Protein AF-A0A5C5WFN3-F1 (afdb_monomer)

Structure (mmCIF, N/CA/C/O backbone):
data_AF-A0A5C5WFN3-F1
#
_entry.id   AF-A0A5C5WFN3-F1
#
loop_
_atom_site.group_PDB
_atom_site.id
_atom_site.type_symbol
_atom_site.label_atom_id
_atom_site.label_alt_id
_atom_site.label_comp_id
_atom_site.label_asym_id
_atom_site.label_entity_id
_atom_site.label_seq_id
_atom_site.pdbx_PDB_ins_code
_atom_site.Cartn_x
_atom_site.Cartn_y
_atom_site.Cartn_z
_atom_site.occupancy
_atom_site.B_iso_or_equiv
_atom_site.auth_seq_id
_atom_site.auth_comp_id
_atom_site.auth_asym_id
_atom_site.auth_atom_id
_atom_site.pdbx_PDB_model_num
ATOM 1 N N . MET A 1 1 ? 3.233 -8.719 -37.131 1.00 55.06 1 MET A N 1
ATOM 2 C CA . MET A 1 1 ? 3.528 -9.158 -35.743 1.00 55.06 1 MET A CA 1
ATOM 3 C C . MET A 1 1 ? 4.018 -8.041 -34.805 1.00 55.06 1 MET A C 1
ATOM 5 O O . MET A 1 1 ? 3.522 -7.997 -33.689 1.00 55.06 1 MET A O 1
ATOM 9 N N . ARG A 1 2 ? 4.892 -7.098 -35.212 1.00 55.84 2 ARG A N 1
ATOM 10 C CA . ARG A 1 2 ? 5.400 -6.017 -34.322 1.00 55.84 2 ARG A CA 1
ATOM 11 C C . ARG A 1 2 ? 4.332 -5.066 -33.741 1.00 55.84 2 ARG A C 1
ATOM 13 O O . ARG A 1 2 ? 4.434 -4.686 -32.582 1.00 55.84 2 ARG A O 1
ATOM 20 N N . ALA A 1 3 ? 3.280 -4.738 -34.497 1.00 60.91 3 ALA A N 1
ATOM 21 C CA . ALA A 1 3 ? 2.224 -3.821 -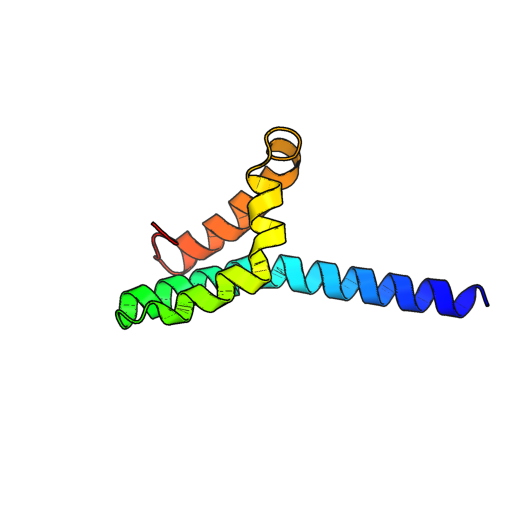34.040 1.00 60.91 3 ALA A CA 1
ATOM 22 C C . ALA A 1 3 ? 1.365 -4.362 -32.872 1.00 60.91 3 ALA A C 1
ATOM 24 O O . ALA A 1 3 ? 0.938 -3.584 -32.024 1.00 60.91 3 ALA A O 1
ATOM 25 N N . ARG A 1 4 ? 1.147 -5.687 -32.776 1.00 62.06 4 ARG A N 1
ATOM 26 C CA . ARG A 1 4 ? 0.415 -6.288 -31.640 1.00 62.06 4 ARG A CA 1
ATOM 27 C C . ARG A 1 4 ? 1.242 -6.265 -30.354 1.00 62.06 4 ARG A C 1
ATOM 29 O O . ARG A 1 4 ? 0.690 -6.003 -29.293 1.00 62.06 4 ARG A O 1
ATOM 36 N N . LEU A 1 5 ? 2.560 -6.455 -30.465 1.00 66.50 5 LEU A N 1
ATOM 37 C CA . LEU A 1 5 ? 3.473 -6.459 -29.319 1.00 66.50 5 LEU A CA 1
ATOM 38 C C . LEU A 1 5 ? 3.503 -5.096 -28.605 1.00 66.50 5 LEU A C 1
ATOM 40 O O . LEU A 1 5 ? 3.440 -5.034 -27.381 1.00 66.50 5 LEU A O 1
ATOM 44 N N . GLY A 1 6 ? 3.526 -4.001 -29.376 1.00 81.94 6 GLY A N 1
ATOM 45 C CA . GLY A 1 6 ? 3.499 -2.644 -28.823 1.00 81.94 6 GLY A CA 1
ATOM 46 C C . GLY A 1 6 ? 2.184 -2.306 -28.115 1.00 81.94 6 GLY A C 1
ATOM 47 O O . GLY A 1 6 ? 2.187 -1.605 -27.108 1.00 81.94 6 GLY A O 1
ATOM 48 N N . HIS A 1 7 ? 1.058 -2.832 -28.599 1.00 84.06 7 HIS A N 1
ATOM 49 C CA . HIS A 1 7 ? -0.240 -2.624 -27.960 1.00 84.06 7 HIS A CA 1
ATOM 50 C C . HIS A 1 7 ? -0.353 -3.391 -26.636 1.00 84.06 7 HIS A C 1
ATOM 52 O O . HIS A 1 7 ? -0.715 -2.803 -25.621 1.00 84.06 7 HIS A 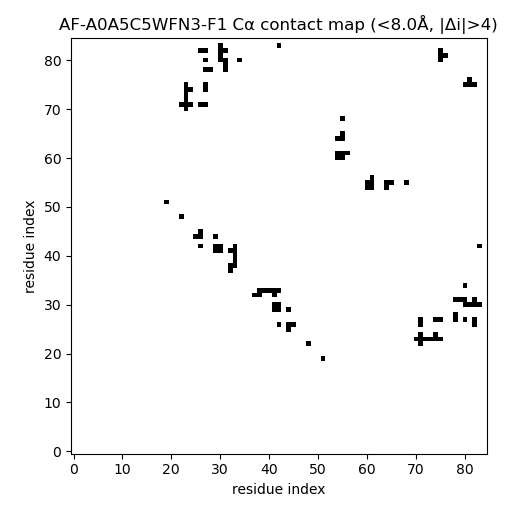O 1
ATOM 58 N N . SER A 1 8 ? 0.030 -4.672 -26.618 1.00 86.94 8 SER A N 1
ATOM 59 C CA . SER A 1 8 ? 0.021 -5.494 -25.401 1.00 86.94 8 SER A CA 1
ATOM 60 C C . SER A 1 8 ? 0.962 -4.956 -24.322 1.00 86.94 8 SER A C 1
ATOM 62 O O . SER A 1 8 ? 0.582 -4.915 -23.155 1.00 86.94 8 SER A O 1
ATOM 64 N N . LEU A 1 9 ? 2.153 -4.476 -24.699 1.00 91.69 9 LEU A N 1
ATOM 65 C CA . LEU A 1 9 ? 3.085 -3.856 -23.754 1.00 91.69 9 LEU A CA 1
ATOM 66 C C . LEU A 1 9 ? 2.499 -2.584 -23.130 1.00 91.69 9 LEU A C 1
ATOM 68 O O . LEU A 1 9 ? 2.581 -2.400 -21.921 1.00 91.69 9 LEU A O 1
ATOM 72 N N . ARG A 1 10 ? 1.865 -1.722 -23.935 1.00 93.06 10 ARG A N 1
ATOM 73 C CA . ARG A 1 10 ? 1.204 -0.513 -23.423 1.00 93.06 10 ARG A CA 1
ATOM 74 C C . ARG A 1 10 ? 0.117 -0.858 -22.412 1.00 93.06 10 ARG A C 1
ATOM 76 O O . ARG A 1 10 ? 0.062 -0.226 -21.366 1.00 93.06 10 ARG A O 1
ATOM 83 N N . TRP A 1 11 ? -0.710 -1.863 -22.693 1.00 94.12 11 TRP A N 1
ATOM 84 C CA . TRP A 1 11 ? -1.720 -2.326 -21.739 1.00 94.12 11 TRP A CA 1
ATOM 85 C C . TRP A 1 11 ? -1.109 -2.859 -20.450 1.00 94.12 11 TRP A C 1
ATOM 87 O O . TRP A 1 11 ? -1.572 -2.494 -19.376 1.00 94.12 11 TRP A O 1
ATOM 97 N N . ALA A 1 12 ? -0.051 -3.663 -20.542 1.00 94.19 12 ALA A N 1
ATOM 98 C CA . ALA A 1 12 ? 0.639 -4.169 -19.361 1.00 94.19 12 ALA A CA 1
ATOM 99 C C . ALA A 1 12 ? 1.191 -3.028 -18.490 1.00 94.19 12 ALA A C 1
ATOM 101 O O . ALA A 1 12 ? 1.021 -3.049 -17.275 1.00 94.19 12 ALA A O 1
ATOM 102 N N . LEU A 1 13 ? 1.782 -1.998 -19.107 1.00 95.19 13 LEU A N 1
ATOM 103 C CA . LEU A 1 13 ? 2.269 -0.814 -18.394 1.00 95.19 13 LEU A CA 1
ATOM 104 C C . LEU A 1 13 ? 1.131 -0.016 -17.748 1.00 95.19 13 LEU A C 1
ATOM 106 O O . LEU A 1 13 ? 1.274 0.423 -16.610 1.00 95.19 13 LEU A O 1
ATOM 110 N N . TRP A 1 14 ? -0.006 0.139 -18.432 1.00 96.00 14 TRP A N 1
ATOM 111 C CA . TRP A 1 14 ? -1.184 0.794 -17.858 1.00 96.00 14 TRP A CA 1
ATOM 112 C C . TRP A 1 14 ? -1.753 0.028 -16.667 1.00 96.00 14 TRP A C 1
ATOM 114 O O . TRP A 1 14 ? -2.050 0.634 -15.643 1.00 96.00 14 TRP A O 1
ATOM 124 N N . LEU A 1 15 ? -1.865 -1.297 -16.772 1.00 95.56 15 LEU A N 1
ATOM 125 C CA . LEU A 1 15 ? -2.327 -2.145 -15.673 1.00 95.56 15 LEU A CA 1
ATOM 126 C C . LEU A 1 15 ? -1.364 -2.094 -14.485 1.00 95.56 15 LEU A C 1
ATOM 128 O O . LEU A 1 15 ? -1.813 -1.991 -13.348 1.00 95.56 15 LEU A O 1
ATOM 132 N N . LEU A 1 16 ? -0.054 -2.100 -14.742 1.00 94.19 16 LEU A N 1
ATOM 133 C CA . LEU A 1 16 ? 0.956 -1.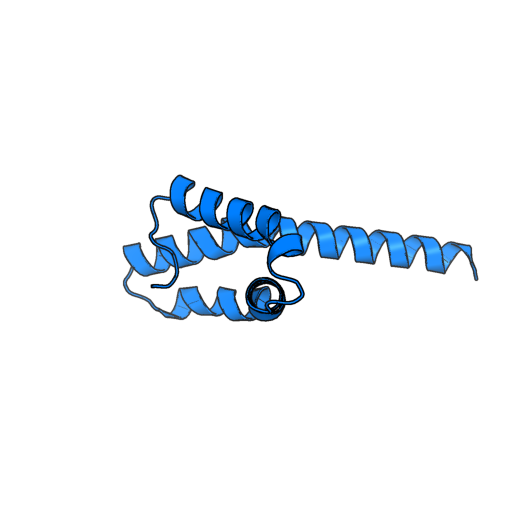948 -13.699 1.00 94.19 16 LEU A CA 1
ATOM 134 C C . LEU A 1 16 ? 0.856 -0.577 -13.016 1.00 94.19 16 LEU A C 1
ATOM 136 O O . LEU A 1 16 ? 0.894 -0.504 -11.792 1.00 94.19 16 LEU A O 1
ATOM 140 N N . ALA A 1 17 ? 0.688 0.500 -13.785 1.00 95.06 17 ALA A N 1
ATOM 141 C CA . ALA A 1 17 ? 0.512 1.840 -13.234 1.00 95.06 17 ALA A CA 1
ATOM 142 C C . ALA A 1 17 ? -0.754 1.935 -12.373 1.00 95.06 17 ALA A C 1
ATOM 144 O O . ALA A 1 17 ? -0.692 2.451 -11.261 1.00 95.06 17 ALA A O 1
ATOM 145 N N . LEU A 1 18 ? -1.882 1.394 -12.848 1.00 96.69 18 LEU A N 1
ATOM 146 C CA . LEU A 1 18 ? -3.129 1.344 -12.083 1.00 96.69 18 LEU A CA 1
ATOM 147 C C . LEU A 1 18 ? -2.971 0.542 -10.793 1.00 96.69 18 LEU A C 1
ATOM 149 O O . LEU A 1 18 ? -3.406 1.007 -9.749 1.00 96.69 18 LEU A O 1
ATOM 153 N N . TYR A 1 19 ? -2.304 -0.610 -10.854 1.00 96.19 19 TYR A N 1
ATOM 154 C CA . TYR A 1 19 ? -2.002 -1.432 -9.685 1.00 96.19 19 TYR A CA 1
ATOM 155 C C . TYR A 1 19 ? -1.159 -0.675 -8.646 1.00 96.19 19 TYR A C 1
ATOM 157 O O . TYR A 1 19 ? -1.457 -0.699 -7.455 1.00 96.19 19 TYR A O 1
ATOM 165 N N . VAL A 1 20 ? -0.128 0.054 -9.078 1.00 95.12 20 VAL A N 1
ATOM 166 C CA . VAL A 1 20 ? 0.686 0.873 -8.168 1.00 95.12 20 VAL A CA 1
ATOM 167 C C . VAL A 1 20 ? -0.138 2.024 -7.583 1.00 95.12 20 VAL A C 1
ATOM 169 O O . VAL A 1 20 ? -0.123 2.230 -6.372 1.00 95.12 20 VAL A O 1
ATOM 172 N N . LEU A 1 21 ? -0.901 2.741 -8.408 1.00 96.88 21 LEU A N 1
ATOM 173 C CA . LEU A 1 21 ? -1.734 3.869 -7.976 1.00 96.88 21 LEU A CA 1
ATOM 174 C C . LEU A 1 21 ? -2.933 3.453 -7.112 1.00 96.88 21 LEU A C 1
ATOM 176 O O . LEU A 1 21 ? -3.437 4.261 -6.344 1.00 96.88 21 LEU A O 1
ATOM 180 N N . SER A 1 22 ? -3.413 2.214 -7.201 1.00 97.69 22 SER A N 1
ATOM 181 C CA . SER A 1 22 ? -4.492 1.738 -6.332 1.00 97.69 22 SER A CA 1
ATOM 182 C C . SER A 1 22 ? -3.989 1.281 -4.963 1.00 97.69 22 SER A C 1
ATOM 184 O O . SER A 1 22 ? -4.783 1.209 -4.027 1.00 97.69 22 SER A O 1
ATOM 186 N N . SER A 1 23 ? -2.689 1.000 -4.815 1.00 96.38 23 SER A N 1
ATOM 187 C CA . SER A 1 23 ? -2.120 0.443 -3.580 1.00 96.38 23 SER A CA 1
ATOM 188 C C . SER A 1 23 ? -2.351 1.331 -2.354 1.00 96.38 23 SER A C 1
ATOM 190 O O . SER A 1 23 ? -2.864 0.855 -1.347 1.00 96.38 23 SER A O 1
ATOM 192 N N . GLY A 1 24 ? -2.054 2.626 -2.451 1.00 95.94 24 GLY A N 1
ATOM 193 C CA . GLY A 1 24 ? -2.257 3.599 -1.377 1.00 95.94 24 GLY A CA 1
ATOM 194 C C . GLY A 1 24 ? -3.699 3.645 -0.861 1.00 95.94 24 GLY A C 1
ATOM 195 O O . GLY A 1 24 ? -3.931 3.277 0.292 1.00 95.94 24 GLY A O 1
ATOM 196 N N . PRO A 1 25 ? -4.685 4.039 -1.691 1.00 97.50 25 PRO A N 1
ATOM 197 C CA . PRO A 1 25 ? -6.067 4.162 -1.241 1.00 97.50 25 PRO A CA 1
ATOM 198 C C . PRO A 1 25 ? -6.657 2.822 -0.792 1.00 97.50 25 PRO A C 1
ATOM 200 O O . P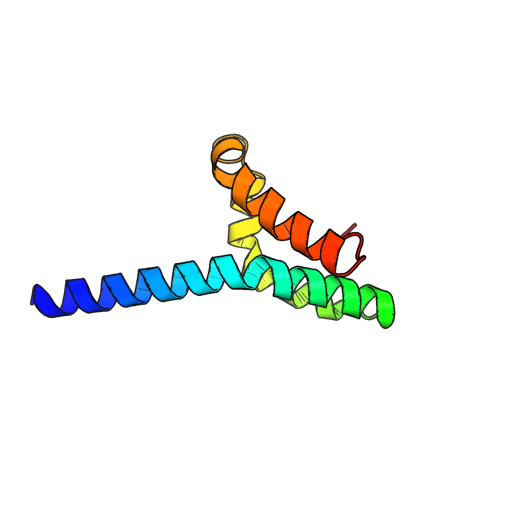RO A 1 25 ? -7.306 2.777 0.246 1.00 97.50 25 PRO A O 1
ATOM 203 N N . VAL A 1 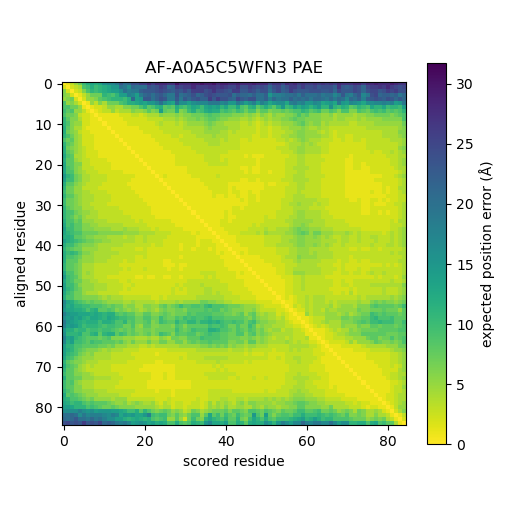26 ? -6.403 1.713 -1.501 1.00 97.56 26 VAL A N 1
ATOM 204 C CA . VAL A 1 26 ? -6.980 0.410 -1.126 1.00 97.56 26 VAL A CA 1
ATOM 205 C C . VAL A 1 26 ? -6.445 -0.074 0.219 1.00 97.56 26 VAL A C 1
ATOM 207 O O . VAL A 1 26 ? -7.235 -0.493 1.066 1.00 97.56 26 VAL A O 1
ATOM 210 N N . LEU A 1 27 ? -5.128 -0.007 0.444 1.00 96.69 27 LEU A N 1
ATOM 211 C CA . LEU A 1 27 ? -4.541 -0.420 1.719 1.00 96.69 27 LEU A CA 1
ATOM 212 C C . LEU A 1 27 ? -5.014 0.492 2.854 1.00 96.69 27 LEU A C 1
ATOM 214 O O . LEU A 1 27 ? -5.389 -0.003 3.913 1.00 96.69 27 LEU A O 1
ATOM 218 N N . ALA A 1 28 ? -5.068 1.806 2.626 1.00 96.62 28 ALA A N 1
ATOM 219 C CA . ALA A 1 28 ? -5.483 2.762 3.645 1.00 96.62 28 ALA A CA 1
ATOM 220 C C . ALA A 1 28 ? -6.961 2.606 4.022 1.00 96.62 28 ALA A C 1
ATOM 222 O O . ALA A 1 28 ? -7.292 2.553 5.203 1.00 96.62 28 ALA A O 1
ATOM 223 N N . THR A 1 29 ? -7.846 2.443 3.036 1.00 97.00 29 THR A N 1
ATOM 224 C CA . THR A 1 29 ? -9.262 2.151 3.286 1.00 97.00 29 THR A CA 1
ATOM 225 C C . THR A 1 29 ? -9.436 0.818 4.005 1.00 97.00 29 THR A C 1
ATOM 227 O O . THR A 1 29 ? -10.290 0.709 4.876 1.00 97.00 29 THR A O 1
ATOM 230 N N . SER A 1 30 ? -8.614 -0.186 3.693 1.00 96.44 30 SER A N 1
ATOM 231 C CA . SER A 1 30 ? -8.670 -1.481 4.377 1.00 96.44 30 SER A CA 1
ATOM 232 C C . SER A 1 30 ? -8.313 -1.361 5.859 1.00 96.44 30 SER A C 1
ATOM 234 O O . SER A 1 30 ? -9.026 -1.901 6.700 1.00 96.44 30 SER A O 1
ATOM 236 N N . CYS A 1 31 ? -7.252 -0.620 6.191 1.00 96.25 31 CYS A N 1
ATOM 237 C CA . CYS A 1 31 ? -6.877 -0.367 7.582 1.00 96.25 31 CYS A CA 1
ATOM 238 C C . CYS A 1 31 ? -7.948 0.451 8.313 1.00 96.25 31 CYS A C 1
ATOM 240 O O . CYS A 1 31 ? -8.352 0.074 9.409 1.00 96.25 31 CYS A O 1
ATOM 242 N N . TRP A 1 32 ? -8.475 1.499 7.675 1.00 95.88 32 TRP A N 1
ATOM 243 C CA . TRP A 1 32 ? -9.559 2.308 8.233 1.00 95.88 32 TRP A CA 1
ATOM 244 C C . TRP A 1 32 ? -10.822 1.477 8.510 1.00 95.88 32 TRP A C 1
ATOM 246 O O . TRP A 1 32 ? -11.402 1.572 9.588 1.00 95.88 32 TRP A O 1
ATOM 256 N N . LEU A 1 33 ? -11.230 0.608 7.576 1.00 95.75 33 LEU A N 1
ATOM 257 C CA . LEU A 1 33 ? -12.377 -0.287 7.763 1.00 95.75 33 LEU A CA 1
ATOM 258 C C . L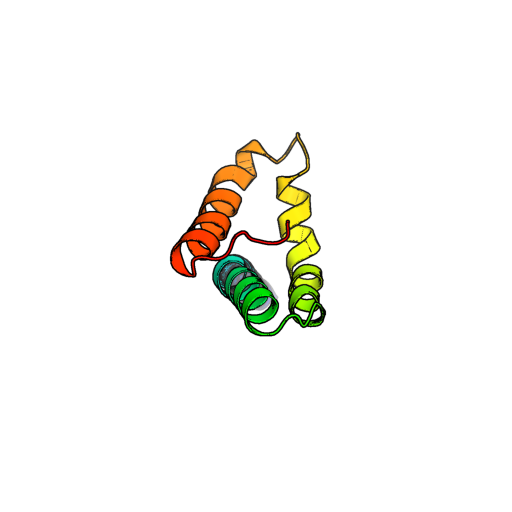EU A 1 33 ? -12.137 -1.279 8.899 1.00 95.75 33 LEU A C 1
ATOM 260 O O . LEU A 1 33 ? -13.032 -1.497 9.715 1.00 95.75 33 LEU A O 1
ATOM 264 N N . ARG A 1 34 ? -10.931 -1.848 8.987 1.00 95.44 34 ARG A N 1
ATOM 265 C CA . ARG A 1 34 ? -10.541 -2.720 10.097 1.00 95.44 34 ARG A CA 1
ATOM 266 C C . ARG A 1 34 ? -10.621 -1.986 11.433 1.00 95.44 34 ARG A C 1
ATOM 268 O O . ARG A 1 34 ? -11.182 -2.527 12.375 1.00 95.44 34 ARG A O 1
ATOM 275 N N . GLU A 1 35 ? -10.098 -0.767 11.528 1.00 94.50 35 GLU A N 1
ATOM 276 C CA . GLU A 1 35 ? -10.147 0.047 12.753 1.00 94.50 35 GLU A CA 1
ATOM 277 C C . GLU A 1 35 ? -11.583 0.425 13.141 1.00 94.50 35 GLU A C 1
ATOM 279 O O . GLU A 1 35 ? -11.939 0.371 14.316 1.00 94.50 35 GLU A O 1
ATOM 284 N N . ALA A 1 36 ? -12.422 0.759 12.159 1.00 94.62 36 ALA A N 1
ATOM 285 C CA . ALA A 1 36 ? -13.809 1.151 12.387 1.00 94.62 36 ALA A CA 1
ATOM 286 C C . ALA A 1 36 ? -14.716 -0.021 12.799 1.00 94.62 36 ALA A C 1
ATOM 288 O O . ALA A 1 36 ? -15.693 0.181 13.518 1.00 94.62 36 ALA A O 1
ATOM 289 N N . THR A 1 37 ? -14.430 -1.236 12.322 1.00 96.00 37 THR A N 1
ATOM 290 C CA . THR A 1 37 ? -15.321 -2.403 12.484 1.00 96.00 37 THR A CA 1
ATOM 291 C C . THR A 1 37 ? -14.773 -3.484 13.413 1.00 96.00 37 THR A C 1
ATOM 293 O O . THR A 1 37 ? -15.544 -4.302 13.908 1.00 96.00 37 THR A O 1
ATOM 296 N N . GLY A 1 38 ? -13.458 -3.518 13.634 1.00 94.81 38 GLY A N 1
ATOM 297 C CA . GLY A 1 38 ? -12.764 -4.617 14.303 1.00 94.81 38 GLY A CA 1
ATOM 298 C C . GLY A 1 38 ? -12.634 -5.897 13.464 1.00 94.81 38 GLY A C 1
ATOM 299 O O . GLY A 1 38 ? -12.165 -6.900 13.995 1.00 94.81 38 GLY A O 1
ATOM 300 N N . ASP A 1 39 ? -13.041 -5.903 12.186 1.00 95.00 39 ASP A N 1
ATOM 301 C CA . ASP A 1 39 ? -12.931 -7.082 11.314 1.00 95.00 39 ASP A CA 1
ATOM 302 C C . ASP A 1 39 ? -11.574 -7.123 10.593 1.00 95.00 39 ASP A C 1
ATOM 304 O O . ASP A 1 39 ? -11.298 -6.357 9.667 1.00 95.00 39 ASP A O 1
ATOM 308 N N . ASP A 1 40 ? -10.721 -8.069 10.979 1.00 94.44 40 ASP A N 1
ATOM 309 C CA . ASP A 1 40 ? -9.401 -8.244 10.373 1.00 94.44 40 ASP A CA 1
ATOM 310 C C . ASP A 1 40 ? -9.458 -8.760 8.920 1.00 94.44 40 ASP A C 1
ATOM 312 O O . ASP A 1 40 ? -8.453 -8.709 8.208 1.00 94.44 40 ASP A O 1
ATOM 316 N N . ARG A 1 41 ? -10.618 -9.212 8.414 1.00 95.50 41 ARG A N 1
ATOM 317 C CA . ARG A 1 41 ? -10.761 -9.659 7.014 1.00 95.50 41 ARG A CA 1
ATOM 318 C C . ARG A 1 41 ? -10.466 -8.560 6.002 1.00 95.50 41 ARG A C 1
ATOM 320 O O . ARG A 1 41 ? -10.065 -8.877 4.881 1.00 95.50 41 ARG A O 1
ATOM 327 N N . PHE A 1 42 ? -10.602 -7.288 6.373 1.00 94.56 42 PHE A N 1
ATOM 328 C CA . PHE A 1 42 ? -10.211 -6.181 5.500 1.00 94.56 42 PHE A CA 1
ATOM 329 C C . PHE A 1 42 ? -8.716 -6.214 5.150 1.00 94.56 42 PHE A C 1
ATOM 331 O O . PHE A 1 42 ? -8.344 -5.796 4.053 1.00 94.56 42 PHE A O 1
ATOM 338 N N . TYR A 1 43 ? -7.864 -6.820 5.986 1.00 93.81 43 TYR A N 1
ATOM 339 C CA . TYR A 1 43 ? -6.456 -7.033 5.653 1.00 93.81 43 TYR A CA 1
ATOM 340 C C . TYR A 1 43 ? -6.217 -8.045 4.527 1.00 93.81 43 TYR A C 1
ATOM 342 O O . TYR A 1 43 ? -5.101 -8.118 4.017 1.00 93.81 43 TYR A O 1
ATOM 350 N N . ALA A 1 44 ? -7.234 -8.765 4.042 1.00 94.56 44 ALA A N 1
ATOM 351 C CA . ALA A 1 44 ? -7.082 -9.631 2.872 1.00 94.56 44 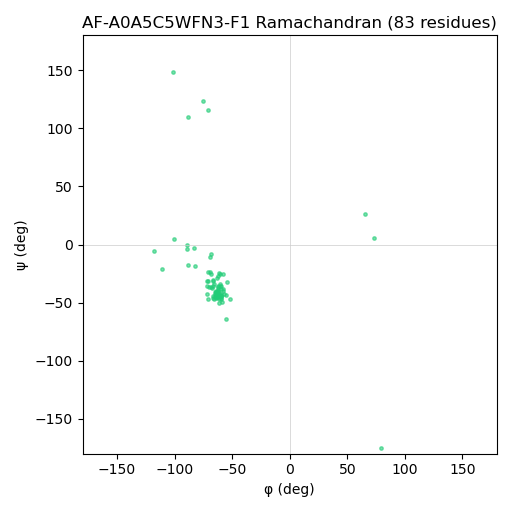ALA A CA 1
ATOM 352 C C . ALA A 1 44 ? -6.604 -8.867 1.618 1.00 94.56 44 ALA A C 1
ATOM 354 O O . ALA A 1 44 ? -5.941 -9.444 0.754 1.00 94.56 44 ALA A O 1
ATOM 355 N N . SER A 1 45 ? -6.870 -7.560 1.526 1.00 94.25 45 SER A N 1
ATOM 356 C CA . SER A 1 45 ? -6.369 -6.713 0.438 1.00 94.25 45 SER A CA 1
ATOM 357 C C . SER A 1 45 ? -4.837 -6.634 0.392 1.00 94.25 45 SER A C 1
ATOM 359 O O . SER A 1 45 ? -4.266 -6.490 -0.691 1.00 94.25 45 SER A O 1
ATOM 361 N N . PHE A 1 46 ? -4.151 -6.811 1.528 1.00 94.38 46 PHE A N 1
ATOM 362 C CA . PHE A 1 46 ? -2.689 -6.804 1.596 1.00 94.38 46 PHE A CA 1
ATOM 363 C C . PHE A 1 46 ? -2.067 -7.936 0.788 1.00 94.38 46 PHE A C 1
ATOM 365 O O . PHE A 1 46 ? -0.979 -7.754 0.247 1.00 94.38 46 PHE A O 1
ATOM 372 N N . TYR A 1 47 ? -2.758 -9.070 0.626 1.00 94.88 47 TYR A N 1
ATOM 373 C CA . TYR A 1 47 ? -2.257 -10.166 -0.203 1.00 94.88 47 TYR A CA 1
ATOM 374 C C . TYR A 1 47 ? -2.103 -9.754 -1.668 1.00 94.88 47 TYR A C 1
ATOM 376 O O . TYR A 1 47 ? -1.110 -10.109 -2.302 1.00 94.88 47 TYR A O 1
ATOM 384 N N . ALA A 1 48 ? -3.027 -8.945 -2.195 1.00 94.94 48 ALA A N 1
ATOM 385 C CA . ALA A 1 48 ? -2.954 -8.464 -3.573 1.00 94.94 48 ALA A CA 1
ATOM 386 C C . ALA A 1 48 ? -1.766 -7.514 -3.795 1.00 94.94 48 ALA A C 1
ATOM 388 O O . ALA A 1 48 ? -1.197 -7.491 -4.886 1.00 94.94 48 ALA A O 1
ATOM 389 N N . TYR A 1 49 ? -1.360 -6.765 -2.764 1.00 94.50 49 TYR A N 1
ATOM 390 C CA . TYR A 1 49 ? -0.233 -5.825 -2.809 1.00 94.50 49 TYR A CA 1
ATOM 391 C C . TYR A 1 49 ? 1.049 -6.369 -2.181 1.00 94.50 49 TYR A C 1
ATOM 393 O O . TYR A 1 49 ? 2.057 -5.668 -2.126 1.00 94.50 49 TYR A O 1
ATOM 401 N N . TRP A 1 50 ? 1.059 -7.629 -1.749 1.00 91.62 50 TRP A N 1
ATOM 402 C CA . TRP A 1 50 ? 2.211 -8.225 -1.085 1.00 91.62 50 TRP A CA 1
ATOM 403 C C . TRP A 1 50 ? 3.504 -8.144 -1.909 1.00 91.62 50 TRP A C 1
ATOM 405 O O . TRP A 1 50 ? 4.523 -7.751 -1.341 1.00 91.62 50 TRP A O 1
ATOM 415 N N . PRO A 1 51 ? 3.508 -8.408 -3.235 1.00 91.06 51 PRO A N 1
ATOM 416 C CA . PRO A 1 51 ? 4.721 -8.260 -4.041 1.00 91.06 51 PRO A CA 1
ATOM 417 C C . PRO A 1 51 ? 5.294 -6.839 -3.991 1.00 91.06 51 PRO A C 1
ATOM 419 O O . PRO A 1 51 ? 6.503 -6.657 -3.866 1.00 91.06 51 PRO A O 1
ATOM 422 N N . LEU A 1 52 ? 4.414 -5.837 -4.028 1.00 90.31 52 LEU A N 1
ATOM 423 C CA . LEU A 1 52 ? 4.764 -4.423 -3.957 1.00 90.31 52 LEU A CA 1
ATOM 424 C C . LEU A 1 52 ? 5.407 -4.071 -2.603 1.00 90.31 52 LEU A C 1
ATOM 426 O O . LEU A 1 52 ? 6.459 -3.439 -2.550 1.00 90.31 52 LEU A O 1
ATOM 430 N N . LEU A 1 53 ? 4.799 -4.542 -1.511 1.00 88.69 53 LEU A N 1
ATOM 431 C CA . LEU A 1 53 ? 5.279 -4.320 -0.145 1.00 88.69 53 LEU A CA 1
ATOM 432 C C . LEU A 1 53 ? 6.609 -5.043 0.123 1.00 88.69 53 LEU A C 1
ATOM 434 O O . LEU A 1 53 ? 7.488 -4.506 0.794 1.00 88.69 53 LEU A O 1
ATOM 438 N N . MET A 1 54 ? 6.790 -6.248 -0.423 1.00 87.88 54 MET A N 1
ATOM 439 C CA . MET A 1 54 ? 8.033 -7.013 -0.279 1.00 87.88 54 MET A CA 1
ATOM 440 C C . MET A 1 54 ? 9.206 -6.371 -1.018 1.00 87.88 54 MET A C 1
ATOM 442 O O . MET A 1 54 ? 10.321 -6.370 -0.495 1.00 87.88 54 MET A O 1
ATOM 446 N N . LEU A 1 55 ? 8.973 -5.778 -2.193 1.00 85.12 55 LEU A N 1
ATOM 447 C CA . LEU A 1 55 ? 10.012 -5.029 -2.908 1.00 85.12 55 LEU A CA 1
ATOM 448 C C . LEU A 1 55 ? 10.533 -3.853 -2.075 1.00 85.12 55 LEU A C 1
ATOM 450 O O . LEU A 1 55 ? 11.730 -3.571 -2.081 1.00 85.12 55 LEU A O 1
ATOM 454 N N . GLY A 1 56 ? 9.659 -3.208 -1.306 1.00 76.44 56 GLY A N 1
ATOM 455 C CA . GLY A 1 56 ? 10.048 -2.154 -0.378 1.00 76.44 56 GLY A CA 1
ATOM 456 C C . GLY A 1 56 ? 10.870 -2.633 0.826 1.00 76.44 56 GLY A C 1
ATOM 457 O O . GLY A 1 56 ? 11.636 -1.849 1.383 1.00 76.44 56 GLY A O 1
ATOM 458 N N . ARG A 1 57 ? 10.740 -3.905 1.224 1.00 79.25 57 ARG A N 1
ATOM 459 C CA . ARG A 1 57 ? 11.460 -4.493 2.371 1.00 79.25 57 ARG A CA 1
ATOM 460 C C . ARG A 1 57 ? 12.828 -5.073 2.018 1.00 79.25 57 ARG A C 1
ATOM 462 O O . ARG A 1 57 ? 13.631 -5.307 2.917 1.00 79.25 57 ARG A O 1
ATOM 469 N N . ASN A 1 58 ? 13.106 -5.329 0.742 1.00 82.31 58 ASN A N 1
ATOM 470 C CA . ASN A 1 58 ? 14.406 -5.838 0.319 1.00 82.31 58 ASN A CA 1
ATOM 471 C C . ASN A 1 58 ? 15.454 -4.702 0.355 1.00 82.31 58 ASN A C 1
ATOM 473 O O . ASN A 1 58 ? 15.271 -3.702 -0.341 1.00 82.31 58 ASN A O 1
ATOM 477 N N . PRO A 1 59 ? 16.573 -4.845 1.097 1.00 80.62 59 PRO A N 1
ATOM 478 C CA . PRO A 1 59 ? 17.600 -3.805 1.210 1.00 80.62 59 PRO A CA 1
ATOM 479 C C . PRO A 1 59 ? 18.152 -3.325 -0.138 1.00 80.62 59 PRO A C 1
ATOM 481 O O . PRO A 1 59 ? 18.481 -2.151 -0.283 1.00 80.62 59 PRO A O 1
ATOM 484 N N . ALA A 1 60 ? 18.222 -4.212 -1.136 1.00 83.19 60 ALA A N 1
ATOM 485 C CA . ALA A 1 60 ? 18.734 -3.890 -2.466 1.00 83.19 60 ALA A CA 1
ATOM 486 C C . ALA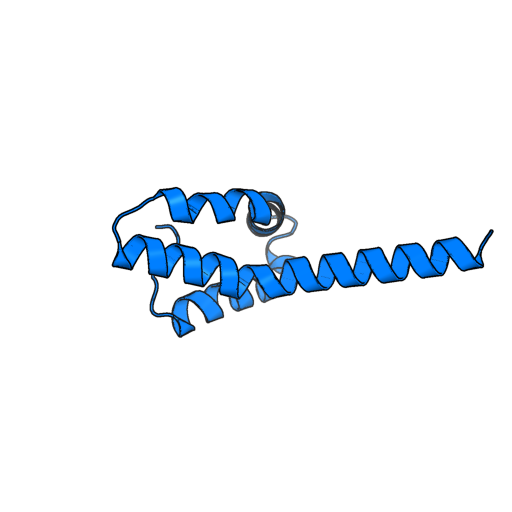 A 1 60 ? 17.795 -2.978 -3.275 1.00 83.19 60 ALA A C 1
ATOM 488 O O . ALA A 1 60 ? 18.242 -2.286 -4.186 1.00 83.19 60 ALA A O 1
ATOM 489 N N . THR A 1 61 ? 16.498 -2.972 -2.957 1.00 83.00 61 THR A N 1
ATOM 490 C CA . THR A 1 61 ? 15.465 -2.203 -3.672 1.00 83.00 61 THR A CA 1
ATOM 491 C C . THR A 1 61 ? 14.774 -1.160 -2.796 1.00 83.00 61 THR A C 1
ATOM 493 O O . THR A 1 61 ? 14.007 -0.349 -3.313 1.00 83.00 61 THR A O 1
ATOM 496 N N . ALA A 1 62 ? 15.069 -1.126 -1.495 1.00 78.94 62 ALA A N 1
ATOM 497 C CA . ALA A 1 62 ? 14.433 -0.242 -0.522 1.00 78.94 62 ALA A CA 1
ATOM 498 C C . ALA A 1 62 ? 14.569 1.246 -0.888 1.00 78.94 62 ALA A C 1
ATOM 500 O O . ALA A 1 62 ? 13.589 1.986 -0.829 1.00 78.94 62 ALA A O 1
ATOM 501 N N . SER A 1 63 ? 15.753 1.683 -1.336 1.00 81.69 63 SER A N 1
ATOM 502 C CA . SER A 1 63 ? 15.992 3.073 -1.754 1.00 81.69 63 SER A CA 1
ATOM 503 C C . SER A 1 63 ? 15.219 3.453 -3.021 1.00 81.69 63 SER A C 1
ATOM 505 O O . SER A 1 63 ? 14.709 4.566 -3.122 1.00 81.69 63 SER A O 1
ATOM 507 N N . LEU A 1 64 ? 15.066 2.516 -3.963 1.00 83.00 64 LEU A N 1
ATOM 508 C CA . LEU A 1 64 ? 14.282 2.709 -5.187 1.00 83.00 64 LEU A CA 1
ATOM 509 C C . LEU A 1 64 ? 12.773 2.758 -4.896 1.00 83.00 64 LEU A C 1
ATOM 511 O O . LEU A 1 64 ? 12.020 3.446 -5.580 1.00 83.00 64 LEU A O 1
ATOM 515 N N . MET A 1 65 ? 12.332 2.026 -3.872 1.00 86.25 65 MET A N 1
ATOM 516 C CA . MET A 1 65 ? 10.929 1.909 -3.468 1.00 86.25 65 MET A CA 1
ATOM 517 C C . MET A 1 65 ? 10.493 2.980 -2.462 1.00 86.25 65 MET A C 1
ATOM 519 O O . MET A 1 65 ? 9.309 3.057 -2.137 1.00 86.25 65 MET A O 1
ATOM 523 N N . TRP A 1 66 ? 11.404 3.836 -1.990 1.00 85.94 66 TRP A N 1
ATOM 524 C CA . TRP A 1 66 ? 11.081 4.904 -1.043 1.00 85.94 66 TRP A CA 1
ATOM 525 C C . TRP A 1 66 ? 9.910 5.803 -1.487 1.00 85.94 66 TRP A C 1
ATOM 527 O O . TRP A 1 66 ? 8.995 5.997 -0.685 1.00 85.94 66 TRP A O 1
ATOM 537 N N . PRO A 1 67 ? 9.844 6.298 -2.744 1.00 90.81 67 PRO A N 1
ATOM 538 C CA . PRO A 1 67 ? 8.726 7.138 -3.181 1.00 90.81 67 PRO A CA 1
ATOM 539 C C . PRO A 1 67 ? 7.376 6.425 -3.092 1.00 90.81 67 PRO A C 1
ATOM 541 O O . PRO A 1 67 ? 6.358 7.043 -2.793 1.00 90.81 67 PRO A O 1
ATOM 544 N N . LEU A 1 68 ? 7.371 5.114 -3.329 1.00 90.38 68 LEU A N 1
ATOM 545 C CA . LEU A 1 68 ? 6.171 4.300 -3.243 1.00 90.38 68 LEU A CA 1
ATOM 546 C C . LEU A 1 68 ? 5.721 4.094 -1.794 1.00 90.38 68 LEU A C 1
ATOM 548 O O . LEU A 1 68 ? 4.533 4.202 -1.504 1.00 90.38 68 LEU A O 1
ATOM 552 N N . HIS A 1 69 ? 6.654 3.835 -0.877 1.00 88.75 69 HIS A N 1
ATOM 553 C CA . HIS A 1 69 ? 6.330 3.776 0.547 1.00 88.75 69 HIS A CA 1
ATOM 554 C C . HIS A 1 69 ? 5.783 5.108 1.055 1.00 88.75 69 HIS A C 1
ATOM 556 O O . HIS A 1 69 ? 4.730 5.120 1.685 1.00 88.75 69 HIS A O 1
ATOM 562 N N . ALA A 1 70 ? 6.436 6.223 0.714 1.00 91.50 70 ALA A N 1
ATOM 563 C CA . ALA A 1 70 ? 5.970 7.557 1.080 1.00 91.50 70 ALA A CA 1
ATOM 564 C C . ALA A 1 70 ? 4.569 7.848 0.516 1.00 91.50 70 ALA A C 1
ATOM 566 O O . ALA A 1 70 ? 3.733 8.445 1.194 1.00 91.50 70 ALA A O 1
ATOM 567 N N . TYR A 1 71 ? 4.289 7.385 -0.706 1.00 94.19 71 TYR A N 1
ATOM 568 C CA . TYR A 1 71 ? 2.965 7.467 -1.312 1.00 94.19 71 TYR A CA 1
ATOM 569 C C . TYR A 1 71 ? 1.907 6.693 -0.509 1.00 94.19 71 TYR A C 1
ATOM 571 O O . TYR A 1 71 ? 0.870 7.261 -0.173 1.00 94.19 71 TYR A O 1
ATOM 579 N N . ILE A 1 72 ? 2.164 5.426 -0.165 1.00 93.81 72 ILE A N 1
ATOM 580 C CA . ILE A 1 72 ? 1.229 4.595 0.616 1.00 93.81 72 ILE A CA 1
ATOM 581 C C . ILE A 1 72 ? 1.021 5.184 2.020 1.00 93.81 72 ILE A C 1
ATOM 583 O O . ILE A 1 72 ? -0.114 5.324 2.469 1.00 93.81 72 ILE A O 1
ATOM 587 N N . GLU A 1 73 ? 2.098 5.595 2.690 1.00 92.25 73 GLU A N 1
ATOM 588 C CA . GLU A 1 73 ? 2.039 6.216 4.018 1.00 92.25 73 GLU A CA 1
ATOM 589 C C . GLU A 1 73 ? 1.252 7.537 3.998 1.00 92.25 73 GLU A C 1
ATOM 591 O O . GLU A 1 73 ? 0.510 7.844 4.932 1.00 92.25 73 GLU A O 1
ATOM 596 N N . GLY A 1 74 ? 1.353 8.306 2.910 1.00 94.94 74 GLY A N 1
ATOM 597 C CA . GLY A 1 74 ? 0.543 9.503 2.696 1.00 94.94 74 GLY A CA 1
ATOM 598 C C . GLY A 1 74 ? -0.960 9.217 2.725 1.00 94.94 74 GLY A C 1
ATOM 599 O O . GLY A 1 74 ? -1.716 9.988 3.315 1.00 94.94 74 GLY A O 1
ATOM 600 N N . TRP A 1 75 ? -1.398 8.085 2.168 1.00 97.25 75 TRP A N 1
ATOM 601 C CA . TRP A 1 75 ? -2.801 7.664 2.231 1.00 97.25 75 TRP A CA 1
ATOM 602 C C . TRP A 1 75 ? -3.233 7.229 3.629 1.00 97.25 75 TRP A C 1
ATOM 604 O O . TRP A 1 75 ? -4.354 7.541 4.030 1.00 97.25 75 TRP A O 1
ATOM 614 N N . PHE A 1 76 ? -2.357 6.568 4.391 1.00 95.69 76 PHE A N 1
ATOM 615 C CA . PHE A 1 76 ? -2.638 6.249 5.795 1.00 95.69 76 PHE A CA 1
ATOM 616 C C . PHE A 1 76 ? -2.870 7.522 6.613 1.00 95.69 76 PHE A C 1
ATOM 618 O O . PHE A 1 76 ? -3.880 7.633 7.306 1.00 95.69 76 PHE A O 1
ATOM 625 N N . LYS A 1 77 ? -2.006 8.531 6.436 1.00 95.12 77 LYS A N 1
ATOM 626 C CA . LYS A 1 77 ? -2.165 9.850 7.068 1.00 95.12 77 LYS A CA 1
ATOM 627 C C . LYS A 1 77 ? -3.446 10.553 6.628 1.00 95.12 77 LYS A C 1
ATOM 629 O O . LYS A 1 77 ? -4.132 11.126 7.467 1.00 95.12 77 LYS A O 1
ATOM 634 N N . LEU A 1 78 ? -3.784 10.493 5.338 1.00 96.19 78 LEU A N 1
ATOM 635 C CA . LEU A 1 78 ? -4.992 11.121 4.798 1.00 96.19 78 LEU A CA 1
ATOM 636 C C . LEU A 1 78 ? -6.277 10.537 5.404 1.00 96.19 78 LEU A C 1
ATOM 638 O O . LEU A 1 78 ? -7.207 11.286 5.683 1.00 96.19 78 LEU A O 1
ATOM 642 N N . LEU A 1 79 ? -6.328 9.217 5.607 1.00 93.44 79 LEU A N 1
ATOM 643 C CA . LEU A 1 79 ? -7.480 8.533 6.207 1.00 93.44 79 LEU A CA 1
ATOM 644 C C . LEU A 1 79 ? -7.416 8.432 7.739 1.00 93.44 79 LEU A C 1
ATOM 646 O O . LEU A 1 79 ? -8.344 7.900 8.343 1.00 93.44 79 LEU A O 1
ATOM 650 N N . GLY A 1 80 ? -6.356 8.944 8.371 1.00 92.31 80 GLY A N 1
ATOM 651 C CA . GLY A 1 80 ? -6.192 8.911 9.825 1.00 92.31 80 GLY A CA 1
ATOM 652 C C . GLY A 1 80 ? -6.028 7.503 10.407 1.00 92.31 80 GLY A C 1
ATOM 653 O O . GLY A 1 80 ? -6.376 7.296 11.564 1.00 92.31 80 GLY A O 1
ATOM 654 N N . THR A 1 81 ? -5.517 6.553 9.620 1.00 90.19 81 THR A N 1
ATOM 655 C CA . THR A 1 81 ? -5.269 5.163 10.039 1.00 90.19 81 THR A CA 1
ATOM 656 C C . THR A 1 81 ? -3.792 4.944 10.354 1.00 90.19 81 THR A C 1
ATOM 658 O O . THR A 1 81 ? -2.915 5.562 9.745 1.00 90.19 81 THR A O 1
ATOM 661 N N . VAL A 1 82 ? -3.499 4.043 11.294 1.00 80.75 82 VAL A N 1
ATOM 662 C CA . VAL A 1 82 ? -2.120 3.707 11.694 1.00 80.75 82 VAL A CA 1
ATOM 663 C C . VAL A 1 82 ? -1.453 2.679 10.773 1.00 80.75 82 VAL A C 1
ATOM 665 O O . VAL A 1 82 ? -0.267 2.397 10.927 1.00 80.75 82 VAL A O 1
ATOM 668 N N . GLY A 1 83 ? -2.176 2.158 9.776 1.00 76.00 83 GLY A N 1
ATOM 669 C CA . GLY A 1 83 ? -1.691 1.073 8.924 1.00 76.00 83 GLY A CA 1
ATOM 670 C C . GLY A 1 83 ? -1.803 -0.300 9.607 1.00 76.00 83 GLY A C 1
ATOM 671 O O . GLY A 1 83 ? -2.385 -0.424 10.687 1.00 76.00 83 GLY A O 1
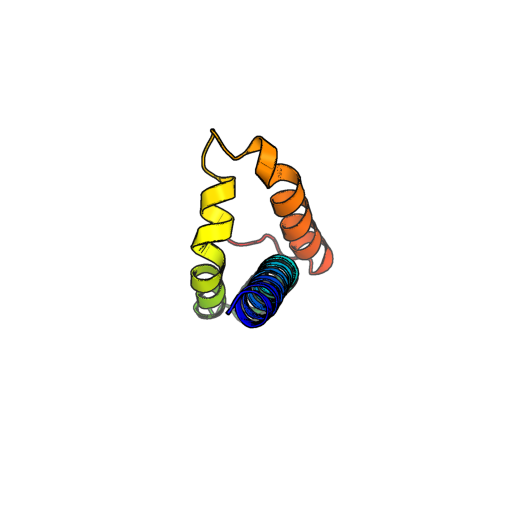ATOM 672 N N . PRO A 1 84 ? -1.308 -1.378 8.975 1.00 67.75 84 PRO A N 1
ATOM 673 C CA . PRO A 1 84 ? -1.182 -2.662 9.651 1.00 67.75 84 PRO A CA 1
ATOM 674 C C . PRO A 1 84 ? -0.054 -2.532 10.683 1.00 67.75 84 PRO A C 1
ATOM 676 O O . PRO A 1 84 ? 1.082 -2.262 10.297 1.00 67.75 84 PRO A O 1
ATOM 679 N N . GLY A 1 85 ? -0.410 -2.655 11.964 1.00 58.06 85 GLY A N 1
ATOM 680 C CA . GLY A 1 85 ? 0.476 -2.448 13.119 1.00 58.06 85 GLY A CA 1
ATOM 681 C C . GLY A 1 85 ? 1.891 -2.998 12.970 1.00 58.06 85 GLY A C 1
ATOM 682 O O . GLY A 1 85 ? 2.037 -4.156 12.515 1.00 58.06 85 GLY A O 1
#

Mean predicted aligned error: 5.18 Å

Nearest PDB structures (foldseek):
  8z9x-assembly1_A  TM=2.887E-01  e=8.192E+00  Homo sapiens

Solvent-accessible surface area (backbone atoms only — not comparable to full-atom values): 4730 Å² total; per-residue (Å²): 116,72,73,59,54,58,52,55,50,52,50,52,53,50,53,51,50,50,56,60,67,43,45,22,58,53,54,27,51,23,34,36,50,20,72,76,69,71,44,69,70,41,56,59,59,50,66,80,44,39,71,64,56,48,46,44,68,36,80,92,37,25,78,80,30,42,68,58,51,54,49,33,52,50,30,15,61,74,67,74,33,88,53,86,126

Secondary structure (DSSP, 8-state):
-HHHHHHHHHHHHHHHHHHHHHHHHHHHHHHHHHHHH--GGGGGHHHHHHHHHHHHHSTTTHHHHHHHHHHHHHHHHHHT-----

Radius of gyration: 15.45 Å; Cα contacts (8 Å, |Δi|>4): 60; chains: 1; bounding box: 34×21×50 Å

Sequence (85 aa):
MRARLGHSLRWALWLLALYVLSSGPVLATSCWLREATGDDRFYASFYAYWPLLMLGRNPATASLMWPLHAYIEGWFKLLGTVGPG

pLDDT: mean 89.15, std 10.14, range [55.06, 97.69]

Foldseek 3Di:
DVVVVVVVVVVVVVVVVVLLVVLQQLQLVLQLCCVVPVDNVSCVVCVSCVVLVVLCVDPVNVVVSVVSVVSNVVSNVVSVGPTDD

Organism: NCBI:txid2528000